Protein AF-A0A923P662-F1 (afdb_monomer_lite)

Radius of gyration: 20.12 Å; chains: 1; bounding box: 37×31×56 Å

Foldseek 3Di:
DPPVVVVVVVVVVCCVPPVVVVVVVVVCCVLLVVQQDPVGPVSSVVVLVVCVVVVNPSSVCVVCVVVVVVVVVVVVVVVVVCVVVVPPPCPVPD

pLDDT: mean 78.95, std 10.31, range [48.12, 95.69]

Secondary structure (DSSP, 8-state):
--HHHHHHHHHHHHIIIIIHHHHHHHHHHHHHGGG--TTTHHHHHHHHHHHHHTT-HHHHHHHHHHHHHHHHHHHHHHHHHHHHHTT-TTTT--

Sequence (94 aa):
MKASRLLALLALALSGSVVFPVAAYWAGGRVVGPYAGPRGLATFIGNIYSDAASGSLLALVMVTGPVLVVAIWKLRRWTLQRLVTGADPDSSRQ

Structure (mmCIF, N/CA/C/O backbone):
data_AF-A0A923P662-F1
#
_entry.id   AF-A0A923P662-F1
#
loop_
_atom_site.group_PDB
_atom_site.id
_atom_site.type_symbol
_atom_site.label_atom_id
_atom_site.label_alt_id
_atom_site.label_comp_id
_atom_site.label_asym_id
_atom_site.label_entity_id
_atom_site.label_seq_id
_atom_site.pdbx_PDB_ins_code
_atom_site.Cartn_x
_atom_site.Cartn_y
_atom_site.Cartn_z
_atom_site.occupancy
_atom_site.B_iso_or_equiv
_atom_site.auth_seq_id
_atom_site.auth_comp_id
_atom_site.auth_asym_id
_atom_site.auth_atom_id
_atom_site.pdbx_PDB_model_num
ATOM 1 N N . MET A 1 1 ? -13.665 -3.215 32.098 1.00 56.88 1 MET A N 1
ATOM 2 C CA . MET A 1 1 ? -14.037 -3.047 30.669 1.00 56.88 1 MET A CA 1
ATOM 3 C C . MET A 1 1 ? -14.953 -4.199 30.262 1.00 56.88 1 MET A C 1
ATOM 5 O O . MET A 1 1 ? -14.633 -5.327 30.603 1.00 56.88 1 MET A O 1
ATOM 9 N N . LYS A 1 2 ? -16.095 -3.955 29.595 1.00 71.62 2 LYS A N 1
ATOM 10 C CA . LYS A 1 2 ? -17.011 -5.036 29.158 1.00 71.62 2 LYS A CA 1
ATOM 11 C C . LYS A 1 2 ? -16.287 -6.002 28.201 1.00 71.62 2 LYS A C 1
ATOM 13 O O . LYS A 1 2 ? -15.596 -5.529 27.301 1.00 71.62 2 LYS A O 1
ATOM 18 N N . ALA A 1 3 ? -16.469 -7.316 28.366 1.00 78.12 3 ALA A N 1
ATOM 19 C CA . ALA A 1 3 ? -15.787 -8.360 27.582 1.00 78.12 3 ALA A CA 1
ATOM 20 C C . ALA A 1 3 ? -15.926 -8.178 26.056 1.00 78.12 3 ALA A C 1
ATOM 22 O O . ALA A 1 3 ? -14.974 -8.393 25.310 1.00 78.12 3 ALA A O 1
ATOM 23 N N . SER A 1 4 ? -17.069 -7.662 25.595 1.00 76.94 4 SER A N 1
ATOM 24 C CA . SER A 1 4 ? -17.316 -7.326 24.186 1.00 76.94 4 SER A CA 1
ATOM 25 C C . SER A 1 4 ? -16.385 -6.240 23.631 1.00 76.94 4 SER A C 1
ATOM 27 O O . SER A 1 4 ? -15.957 -6.324 22.483 1.00 76.94 4 SER A O 1
ATOM 29 N N . ARG A 1 5 ? -16.011 -5.242 24.445 1.00 73.94 5 ARG A N 1
ATOM 30 C CA . ARG A 1 5 ? -15.049 -4.199 24.048 1.00 73.94 5 ARG A CA 1
ATOM 31 C C . ARG A 1 5 ? -13.629 -4.757 23.957 1.00 73.94 5 ARG A C 1
ATOM 33 O O . ARG A 1 5 ? -12.883 -4.349 23.076 1.00 73.94 5 ARG A O 1
ATOM 40 N N . LEU A 1 6 ? -13.270 -5.699 24.833 1.00 75.88 6 LEU A N 1
ATOM 41 C CA . LEU A 1 6 ? -11.964 -6.361 24.798 1.00 75.88 6 LEU A CA 1
ATOM 42 C C . LEU A 1 6 ? -11.816 -7.217 23.531 1.00 75.88 6 LEU A C 1
ATOM 44 O O . LEU A 1 6 ? -10.806 -7.120 22.842 1.00 75.88 6 LEU A O 1
ATOM 48 N N . LEU A 1 7 ? -12.856 -7.983 23.184 1.00 83.00 7 LEU A N 1
ATOM 49 C CA . LEU A 1 7 ? -12.901 -8.778 21.954 1.00 83.00 7 LEU A CA 1
ATOM 50 C C . LEU A 1 7 ? -12.832 -7.904 20.697 1.00 83.00 7 LEU A C 1
ATOM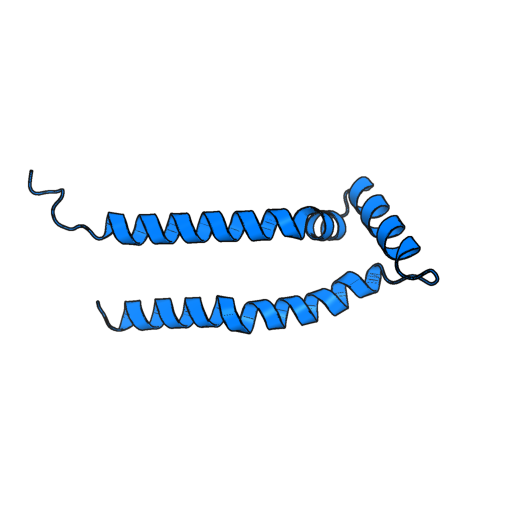 52 O O . LEU A 1 7 ? -12.075 -8.219 19.787 1.00 83.00 7 LEU A O 1
ATOM 56 N N . ALA A 1 8 ? -13.552 -6.778 20.662 1.00 77.38 8 ALA A N 1
ATOM 57 C CA . ALA A 1 8 ? -13.484 -5.842 19.541 1.00 77.38 8 ALA A CA 1
ATOM 58 C C . ALA A 1 8 ? -12.080 -5.230 19.374 1.00 77.38 8 ALA A C 1
ATOM 60 O O . ALA A 1 8 ? -11.583 -5.113 18.255 1.00 77.38 8 ALA A O 1
ATOM 61 N N . LEU A 1 9 ? -11.412 -4.880 20.479 1.00 76.50 9 LEU A N 1
ATOM 62 C CA . LEU A 1 9 ? -10.044 -4.355 20.452 1.00 76.50 9 LEU A CA 1
ATOM 63 C C . LEU A 1 9 ? -9.024 -5.418 20.031 1.00 76.50 9 LEU A C 1
ATOM 65 O O . LEU A 1 9 ? -8.116 -5.104 19.265 1.00 76.50 9 LEU A O 1
ATOM 69 N N . LEU A 1 10 ? -9.187 -6.664 20.483 1.00 78.38 10 LEU A N 1
ATOM 70 C CA . LEU A 1 10 ? -8.350 -7.792 20.071 1.00 78.38 10 LEU A CA 1
ATOM 71 C C . LEU A 1 10 ? -8.539 -8.120 18.590 1.00 78.38 10 LEU A C 1
ATOM 73 O O . LEU A 1 10 ? -7.551 -8.265 17.878 1.00 78.38 10 LEU A O 1
ATOM 77 N N . ALA A 1 11 ? -9.781 -8.161 18.107 1.00 78.75 11 ALA A N 1
ATOM 78 C CA . ALA A 1 11 ? -10.079 -8.366 16.694 1.00 78.75 11 ALA A CA 1
ATOM 79 C C . ALA A 1 11 ? -9.465 -7.251 15.834 1.00 78.75 11 ALA A C 1
ATOM 81 O O . ALA A 1 11 ? -8.811 -7.527 14.829 1.00 78.75 11 ALA A O 1
ATOM 82 N N . LEU A 1 12 ? -9.595 -5.991 16.263 1.00 74.94 12 LEU A N 1
ATOM 83 C CA . LEU A 1 12 ? -8.988 -4.848 15.583 1.00 74.94 12 LEU A CA 1
ATOM 84 C C . LEU A 1 12 ? -7.452 -4.915 15.596 1.00 74.94 12 LEU A C 1
ATOM 86 O O . LEU A 1 12 ? -6.814 -4.619 14.585 1.00 74.94 12 LEU A O 1
ATOM 90 N N . ALA A 1 13 ? -6.854 -5.320 16.720 1.00 73.12 13 ALA A N 1
ATOM 91 C CA . ALA A 1 13 ? -5.412 -5.493 16.848 1.00 73.12 13 ALA A CA 1
ATOM 92 C C . ALA A 1 13 ? -4.890 -6.595 15.916 1.00 73.12 13 ALA A C 1
ATOM 94 O O . ALA A 1 13 ? -3.953 -6.335 15.167 1.00 73.12 13 ALA A O 1
ATOM 95 N N . LEU A 1 14 ? -5.533 -7.769 15.895 1.00 75.62 14 LEU A N 1
ATOM 96 C CA . LEU A 1 14 ? -5.195 -8.887 15.002 1.00 75.62 14 LEU A CA 1
ATOM 97 C C . LEU A 1 14 ? -5.343 -8.526 13.520 1.00 75.62 14 LEU A C 1
ATOM 99 O O . LEU A 1 14 ? -4.498 -8.878 12.695 1.00 75.62 14 LEU A O 1
ATOM 103 N N . SER A 1 15 ? -6.402 -7.793 13.181 1.00 68.50 15 SER A N 1
ATOM 104 C CA . SER A 1 15 ? -6.651 -7.347 11.809 1.00 68.50 15 SER A CA 1
ATOM 105 C C . SER A 1 15 ? -5.532 -6.421 11.321 1.00 68.50 15 SER A C 1
ATOM 107 O O . SER A 1 15 ? -5.036 -6.564 10.206 1.00 68.50 15 SER A O 1
ATOM 109 N N . GLY A 1 16 ? -5.088 -5.498 12.178 1.00 65.88 16 GLY A N 1
ATOM 110 C CA . GLY A 1 16 ? -4.004 -4.571 11.857 1.00 65.88 16 GLY A CA 1
ATOM 111 C C . GLY A 1 16 ? -2.610 -5.207 11.842 1.00 65.88 16 GLY A C 1
ATOM 112 O O . GLY A 1 16 ? -1.760 -4.755 11.080 1.00 65.88 16 GLY A O 1
ATOM 113 N N . SER A 1 17 ? -2.357 -6.229 12.665 1.00 70.81 17 SER A N 1
ATOM 114 C CA . SER A 1 17 ? -1.017 -6.810 12.826 1.00 70.81 17 SER A CA 1
ATOM 115 C C . SER A 1 17 ? -0.731 -8.013 11.932 1.00 70.81 17 SER A C 1
ATOM 117 O O . SER A 1 17 ? 0.430 -8.239 11.612 1.00 70.81 17 SER A O 1
ATOM 119 N N . VAL A 1 18 ? -1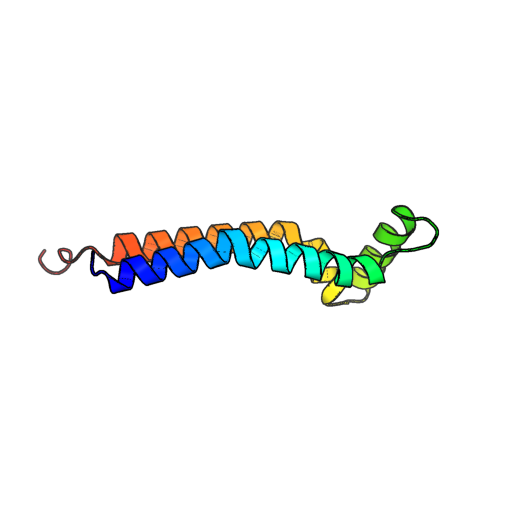.749 -8.778 11.525 1.00 72.44 18 VAL A N 1
ATOM 120 C CA . VAL A 1 18 ? -1.555 -10.024 10.758 1.00 72.44 18 VAL A CA 1
ATOM 121 C C . VAL A 1 18 ? -2.270 -9.978 9.415 1.00 72.44 18 VAL A C 1
ATOM 123 O O . VAL A 1 18 ? -1.655 -10.225 8.380 1.00 72.44 18 VAL A O 1
ATOM 126 N N . VAL A 1 19 ? -3.553 -9.611 9.403 1.00 72.62 19 VAL A N 1
ATOM 127 C CA . VAL A 1 19 ? -4.347 -9.618 8.163 1.00 72.62 19 VAL A CA 1
ATOM 128 C C . VAL A 1 19 ? -3.844 -8.549 7.192 1.00 72.62 19 VAL A C 1
ATOM 130 O O . VAL A 1 19 ? -3.666 -8.821 6.006 1.00 72.62 19 VAL A O 1
ATOM 133 N N . PHE A 1 20 ? -3.554 -7.349 7.696 1.00 70.19 20 PHE A N 1
ATOM 134 C CA . PHE A 1 20 ? -3.095 -6.241 6.866 1.00 70.19 20 PHE A CA 1
ATOM 135 C C . PHE A 1 20 ? -1.716 -6.487 6.213 1.00 70.19 20 PHE A C 1
ATOM 137 O O . PHE A 1 20 ? -1.623 -6.308 4.999 1.00 70.19 20 PHE A O 1
ATOM 144 N N . PRO A 1 21 ? -0.665 -6.962 6.919 1.00 71.12 21 PRO A N 1
ATOM 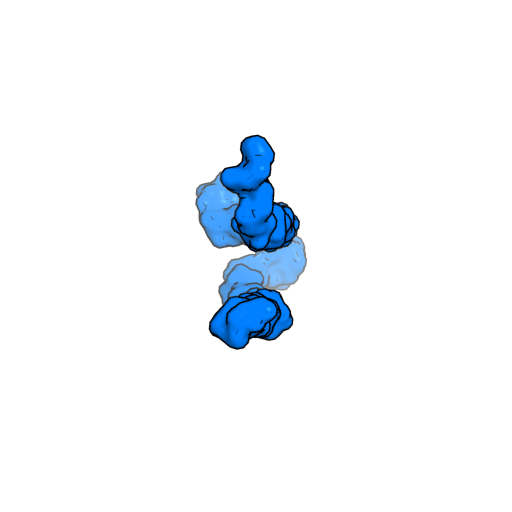145 C CA . PRO A 1 21 ? 0.615 -7.283 6.279 1.00 71.12 21 PRO A CA 1
ATOM 146 C C . PRO A 1 21 ? 0.531 -8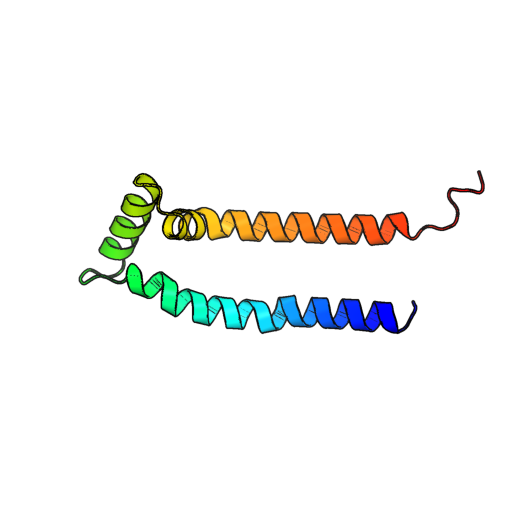.393 5.229 1.00 71.12 21 PRO A C 1
ATOM 148 O O . PRO A 1 21 ? 1.150 -8.279 4.174 1.00 71.12 21 PRO A O 1
ATOM 151 N N . VAL A 1 22 ? -0.255 -9.445 5.483 1.00 76.62 22 VAL A N 1
ATOM 152 C CA . VAL A 1 22 ? -0.435 -10.550 4.526 1.00 76.62 22 VAL A CA 1
ATOM 153 C C . VAL A 1 22 ? -1.141 -10.060 3.262 1.00 76.62 22 VAL A C 1
ATOM 155 O O . VAL A 1 22 ? -0.686 -10.332 2.149 1.00 76.62 22 VAL A O 1
ATOM 158 N N . ALA A 1 23 ? -2.210 -9.276 3.419 1.00 72.31 23 ALA A N 1
ATOM 159 C CA . ALA A 1 23 ? -2.898 -8.656 2.294 1.00 72.31 23 ALA A CA 1
ATOM 160 C C . ALA A 1 23 ? -1.978 -7.691 1.526 1.00 72.31 23 ALA A C 1
ATOM 162 O O . ALA A 1 23 ? -1.978 -7.701 0.297 1.00 72.31 23 ALA A O 1
ATOM 163 N N . ALA A 1 24 ? -1.152 -6.909 2.229 1.00 74.56 24 ALA A N 1
ATOM 164 C CA . ALA A 1 24 ? -0.192 -5.989 1.624 1.00 74.56 24 ALA A CA 1
ATOM 165 C C . ALA A 1 24 ? 0.911 -6.715 0.838 1.00 74.56 24 ALA A C 1
ATOM 167 O O . ALA A 1 24 ? 1.273 -6.261 -0.243 1.00 74.56 24 ALA A O 1
ATOM 168 N N . TYR A 1 25 ? 1.409 -7.853 1.327 1.00 77.75 25 TYR A N 1
ATOM 169 C CA . TYR A 1 25 ? 2.376 -8.682 0.601 1.00 77.75 25 TYR A CA 1
ATOM 170 C C . TYR A 1 25 ? 1.788 -9.209 -0.715 1.00 77.75 25 TYR A C 1
ATOM 172 O O . TYR A 1 25 ? 2.394 -9.069 -1.780 1.00 77.75 25 TYR A O 1
ATOM 180 N N . TRP A 1 26 ? 0.574 -9.765 -0.659 1.00 82.75 26 TRP A N 1
ATOM 181 C CA . TRP A 1 26 ? -0.083 -10.332 -1.837 1.00 82.75 26 TRP A CA 1
ATOM 182 C C . TRP A 1 26 ? -0.482 -9.256 -2.855 1.00 82.75 26 TRP A C 1
ATOM 184 O O . TRP A 1 26 ? -0.240 -9.402 -4.056 1.00 82.75 26 TRP A O 1
ATOM 194 N N . ALA A 1 27 ? -1.031 -8.139 -2.369 1.00 78.81 27 ALA A N 1
ATOM 195 C CA . ALA A 1 27 ? -1.316 -6.965 -3.185 1.00 78.81 27 ALA A CA 1
ATOM 196 C C . ALA A 1 27 ? -0.030 -6.393 -3.790 1.00 78.81 27 ALA A C 1
ATOM 198 O O . ALA A 1 27 ? -0.006 -6.090 -4.976 1.00 78.81 27 ALA A O 1
ATOM 199 N N . GLY A 1 28 ? 1.058 -6.330 -3.021 1.00 76.12 28 GLY A N 1
ATOM 200 C CA . GLY A 1 28 ? 2.373 -5.910 -3.492 1.00 76.12 28 GLY A CA 1
ATOM 201 C C . GLY A 1 28 ? 2.825 -6.720 -4.702 1.00 76.12 28 GLY A C 1
ATOM 202 O O . GLY A 1 28 ? 3.132 -6.135 -5.730 1.00 76.12 28 GLY A O 1
ATOM 203 N N . GLY A 1 29 ? 2.766 -8.053 -4.650 1.00 77.75 29 GLY A N 1
ATOM 204 C CA . GLY A 1 29 ? 3.129 -8.897 -5.796 1.00 77.75 29 GLY A CA 1
ATOM 205 C C . GLY A 1 29 ? 2.264 -8.658 -7.042 1.00 77.75 29 GLY A C 1
ATOM 206 O O . GLY A 1 29 ? 2.783 -8.565 -8.154 1.00 77.75 29 GLY A O 1
ATOM 207 N N . ARG A 1 30 ? 0.945 -8.499 -6.863 1.00 81.69 30 ARG A N 1
ATOM 208 C CA . ARG A 1 30 ? -0.011 -8.241 -7.958 1.00 81.69 30 ARG A CA 1
ATOM 209 C C . ARG A 1 30 ? 0.082 -6.829 -8.539 1.00 81.69 30 ARG A C 1
ATOM 211 O O . ARG A 1 30 ? -0.236 -6.664 -9.708 1.00 81.69 30 ARG A O 1
ATOM 218 N N . VAL A 1 31 ? 0.469 -5.837 -7.736 1.00 80.62 31 VAL A N 1
ATOM 219 C CA . VAL A 1 31 ? 0.506 -4.412 -8.110 1.00 80.62 31 VAL A CA 1
ATOM 220 C C . VAL A 1 31 ? 1.893 -3.984 -8.588 1.00 80.62 31 VAL A C 1
ATOM 222 O O . VAL A 1 31 ? 1.991 -3.234 -9.550 1.00 80.62 31 VAL A O 1
ATOM 225 N N . VAL A 1 32 ? 2.967 -4.496 -7.983 1.00 80.88 32 VAL A N 1
ATOM 226 C CA . VAL A 1 32 ? 4.350 -4.286 -8.448 1.00 80.88 32 VAL A CA 1
ATOM 227 C C . VAL A 1 32 ? 4.587 -5.006 -9.778 1.00 80.88 32 VAL A C 1
ATOM 229 O O . VAL A 1 32 ? 5.270 -4.460 -10.638 1.00 80.88 32 VAL A O 1
ATOM 232 N N . GLY A 1 33 ? 4.007 -6.197 -9.972 1.00 81.38 33 GLY A N 1
ATOM 233 C CA . GLY A 1 33 ? 4.104 -6.972 -11.217 1.00 81.38 33 GLY A CA 1
ATOM 234 C C . GLY A 1 33 ? 3.797 -6.178 -12.503 1.00 81.38 33 GLY A C 1
ATOM 235 O O . GLY A 1 33 ? 4.600 -6.245 -13.426 1.00 81.38 33 GLY A O 1
ATOM 236 N N . PRO A 1 34 ? 2.711 -5.382 -12.571 1.00 82.00 34 PRO A N 1
ATOM 237 C CA . PRO A 1 34 ? 2.414 -4.445 -13.663 1.00 82.00 34 PRO A CA 1
ATOM 238 C C . PRO A 1 34 ? 3.546 -3.483 -14.037 1.00 82.00 34 PRO A C 1
ATOM 240 O O . PRO A 1 34 ? 3.675 -3.095 -15.194 1.00 82.00 34 PRO A O 1
ATOM 243 N N . TYR A 1 35 ? 4.370 -3.104 -13.062 1.00 82.50 35 TYR A N 1
ATOM 244 C CA . TYR A 1 35 ? 5.491 -2.185 -13.240 1.00 82.50 35 TYR A CA 1
ATOM 245 C C . TYR A 1 35 ? 6.832 -2.920 -13.396 1.00 82.50 35 TYR A C 1
ATOM 247 O O . TYR A 1 35 ? 7.862 -2.285 -13.625 1.00 82.50 35 TYR A O 1
ATOM 255 N N . ALA A 1 36 ? 6.853 -4.252 -13.285 1.00 77.50 36 ALA A N 1
ATOM 256 C CA . ALA A 1 36 ? 8.052 -5.045 -13.507 1.00 77.50 36 ALA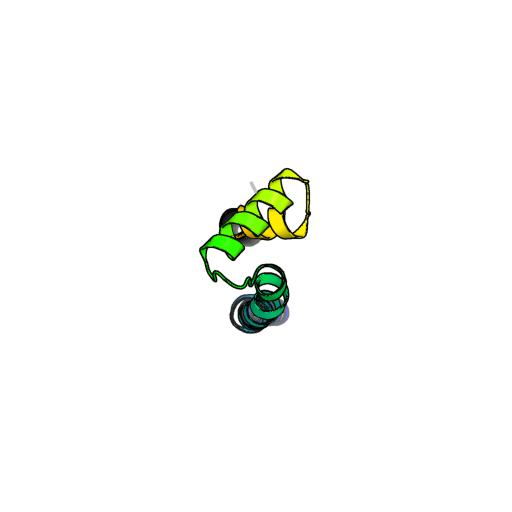 A CA 1
ATOM 257 C C . ALA A 1 36 ? 8.395 -5.041 -15.004 1.00 77.50 36 ALA A C 1
ATOM 259 O O . ALA A 1 36 ? 7.649 -5.559 -15.831 1.00 77.50 36 ALA A O 1
ATOM 260 N N . GLY A 1 37 ? 9.529 -4.435 -15.363 1.00 75.31 37 GLY A N 1
ATOM 261 C CA . GLY A 1 37 ? 9.973 -4.324 -16.751 1.00 75.31 37 GLY A CA 1
ATOM 262 C C . GLY A 1 37 ? 11.329 -4.981 -17.029 1.00 75.31 37 GLY A C 1
ATOM 263 O O . GLY A 1 37 ? 12.052 -5.327 -16.093 1.00 75.31 37 GLY A O 1
ATOM 264 N N . PRO A 1 38 ? 11.731 -5.096 -18.311 1.00 80.06 38 PRO A N 1
ATOM 265 C CA . PRO A 1 38 ? 12.958 -5.791 -18.720 1.00 80.06 38 PRO A CA 1
ATOM 266 C C . PRO A 1 38 ? 14.245 -5.189 -18.144 1.00 80.06 38 PRO A C 1
ATOM 268 O O . PRO A 1 38 ? 15.237 -5.892 -17.988 1.00 80.06 38 PRO A O 1
ATOM 271 N N . ARG A 1 39 ? 14.242 -3.886 -17.819 1.00 83.31 39 ARG A N 1
ATOM 272 C CA . ARG A 1 39 ? 15.377 -3.187 -17.185 1.00 83.31 39 ARG A CA 1
ATOM 273 C C . ARG A 1 39 ? 15.225 -3.073 -15.661 1.00 83.31 39 ARG A C 1
ATOM 275 O O . ARG A 1 39 ? 15.862 -2.222 -15.041 1.00 83.31 39 ARG A O 1
ATOM 282 N N . GLY A 1 40 ? 14.362 -3.893 -15.056 1.00 84.31 40 GLY A N 1
ATOM 283 C CA . GLY A 1 40 ? 14.157 -3.963 -13.610 1.00 84.31 40 GLY A CA 1
ATOM 284 C C . GLY A 1 40 ? 13.732 -2.623 -13.008 1.00 84.31 40 GLY A C 1
ATOM 285 O O . GLY A 1 40 ? 12.725 -2.041 -13.416 1.00 84.31 40 GLY A O 1
ATOM 286 N N . LEU A 1 41 ? 14.519 -2.123 -12.048 1.00 82.62 41 LEU A N 1
ATOM 287 C CA . LEU A 1 41 ? 14.215 -0.926 -11.256 1.00 82.62 41 LEU A CA 1
ATOM 288 C C . LEU A 1 41 ? 14.020 0.342 -12.103 1.00 82.62 41 LEU A C 1
ATOM 290 O O . LEU A 1 41 ? 13.142 1.143 -11.802 1.00 82.62 41 LEU A O 1
ATOM 294 N N . ALA A 1 42 ? 14.806 0.528 -13.167 1.00 86.25 42 ALA A N 1
ATOM 295 C CA . ALA A 1 42 ? 14.713 1.731 -13.997 1.00 86.25 42 ALA A CA 1
ATOM 296 C C . ALA A 1 42 ? 13.375 1.799 -14.750 1.00 86.25 42 ALA A C 1
ATOM 298 O O . ALA A 1 42 ? 12.739 2.850 -14.792 1.00 86.25 42 ALA A O 1
ATOM 299 N N . THR A 1 43 ? 12.919 0.670 -15.302 1.00 86.69 43 THR A N 1
ATOM 300 C CA . THR A 1 43 ? 11.596 0.587 -15.938 1.00 86.69 43 THR A CA 1
ATOM 301 C C . THR A 1 43 ? 10.481 0.690 -14.905 1.00 86.69 43 THR A C 1
ATOM 303 O O . THR A 1 43 ? 9.498 1.373 -15.158 1.00 86.69 43 THR A O 1
ATOM 306 N N . PHE A 1 44 ? 10.659 0.087 -13.728 1.00 87.00 44 PHE A N 1
ATOM 307 C CA . PHE A 1 44 ? 9.707 0.206 -12.627 1.00 87.00 44 PHE A CA 1
ATOM 308 C C . PHE A 1 44 ? 9.471 1.669 -12.226 1.00 87.00 44 PHE A C 1
ATOM 310 O O . PHE A 1 44 ? 8.329 2.122 -12.221 1.00 87.00 44 PHE A O 1
ATOM 317 N N . ILE A 1 45 ? 10.545 2.427 -11.968 1.00 89.12 45 ILE A N 1
ATOM 318 C CA . ILE A 1 45 ? 10.466 3.853 -11.621 1.00 89.12 45 ILE A CA 1
ATOM 319 C C . ILE A 1 45 ? 9.919 4.671 -12.803 1.00 89.12 45 ILE A C 1
ATOM 321 O O . ILE A 1 45 ? 9.056 5.521 -12.616 1.00 89.12 45 ILE A O 1
ATOM 325 N N . GLY A 1 46 ? 10.370 4.418 -14.033 1.00 89.94 46 GLY A N 1
ATOM 326 C CA . GLY A 1 46 ? 9.862 5.143 -15.202 1.00 89.94 46 GLY A CA 1
ATOM 327 C C . GLY A 1 46 ? 8.350 4.976 -15.388 1.00 89.94 46 GLY A C 1
ATOM 328 O O . GLY A 1 46 ? 7.627 5.964 -15.512 1.00 89.94 46 GLY A O 1
ATOM 329 N N . ASN A 1 47 ? 7.867 3.734 -15.343 1.00 91.75 47 ASN A N 1
ATOM 330 C CA . ASN A 1 47 ? 6.464 3.412 -15.589 1.00 91.75 47 ASN A CA 1
ATOM 331 C C . ASN A 1 47 ? 5.552 3.938 -14.477 1.00 91.75 47 ASN A C 1
ATOM 333 O O . ASN A 1 47 ? 4.527 4.542 -14.775 1.00 91.75 47 ASN A O 1
ATOM 337 N N . ILE A 1 48 ? 5.929 3.773 -13.202 1.00 92.44 48 ILE A N 1
ATOM 338 C CA . ILE A 1 48 ? 5.084 4.228 -12.090 1.00 92.44 48 ILE A CA 1
ATOM 339 C C . ILE A 1 48 ? 4.911 5.755 -12.086 1.00 92.44 48 ILE A C 1
ATOM 341 O O . ILE A 1 48 ? 3.801 6.243 -11.886 1.00 92.44 48 ILE A O 1
ATOM 345 N N . TYR A 1 49 ? 5.973 6.525 -12.348 1.00 92.69 49 TYR A N 1
ATOM 346 C CA . TYR A 1 49 ? 5.878 7.987 -12.382 1.00 92.69 49 TYR A CA 1
ATOM 347 C C . TYR A 1 49 ? 5.196 8.496 -13.657 1.00 92.69 49 TYR A C 1
ATOM 349 O O . TYR A 1 49 ? 4.430 9.456 -13.581 1.00 92.69 49 TYR A O 1
ATOM 357 N N . SER A 1 50 ? 5.413 7.841 -14.802 1.00 93.94 50 SER A N 1
ATOM 358 C CA . SER A 1 50 ? 4.693 8.150 -16.044 1.00 93.94 50 SER A CA 1
ATOM 359 C C . SER A 1 50 ? 3.185 7.923 -15.891 1.00 93.94 50 SER A C 1
ATOM 361 O O . SER A 1 50 ? 2.388 8.782 -16.261 1.00 93.94 50 SER A O 1
ATOM 363 N N . ASP A 1 51 ? 2.782 6.803 -15.289 1.00 93.38 51 ASP A N 1
ATOM 364 C CA . ASP A 1 51 ? 1.372 6.483 -15.057 1.00 93.38 51 ASP A CA 1
ATOM 365 C C . ASP A 1 51 ? 0.735 7.383 -13.992 1.00 93.38 51 ASP A C 1
ATOM 367 O O . ASP A 1 51 ? -0.436 7.747 -14.087 1.00 93.38 51 ASP A O 1
ATOM 371 N N . ALA A 1 52 ? 1.494 7.786 -12.972 1.00 92.94 52 ALA A N 1
ATOM 372 C CA . ALA A 1 52 ? 1.015 8.765 -12.003 1.00 92.94 52 ALA A CA 1
ATOM 373 C C . ALA A 1 52 ? 0.767 10.126 -12.674 1.00 92.94 52 ALA A C 1
ATOM 375 O O . ALA A 1 52 ? -0.254 10.762 -12.409 1.00 92.94 52 ALA A O 1
ATOM 376 N N . ALA A 1 53 ? 1.657 10.546 -13.580 1.00 94.81 53 ALA A N 1
ATOM 377 C CA . ALA A 1 53 ? 1.505 11.782 -14.345 1.00 94.81 53 ALA A CA 1
ATOM 378 C C . ALA A 1 53 ? 0.312 11.740 -15.316 1.00 94.81 53 ALA A C 1
ATOM 380 O O . ALA A 1 53 ? -0.294 12.778 -15.575 1.00 94.81 53 ALA A O 1
ATOM 381 N N . SER A 1 54 ? -0.065 10.556 -15.811 1.00 95.69 54 SER A N 1
ATOM 382 C CA . SER A 1 54 ? -1.263 10.363 -16.639 1.00 95.69 54 SER A CA 1
ATOM 383 C C . SER A 1 54 ? -2.560 10.206 -15.830 1.00 95.69 54 SER A C 1
ATOM 385 O O . SER A 1 54 ? -3.638 10.109 -16.414 1.00 95.69 54 SER A O 1
ATOM 387 N N . GLY A 1 55 ? -2.484 10.223 -14.493 1.00 92.81 55 GLY A N 1
ATOM 388 C CA . GLY 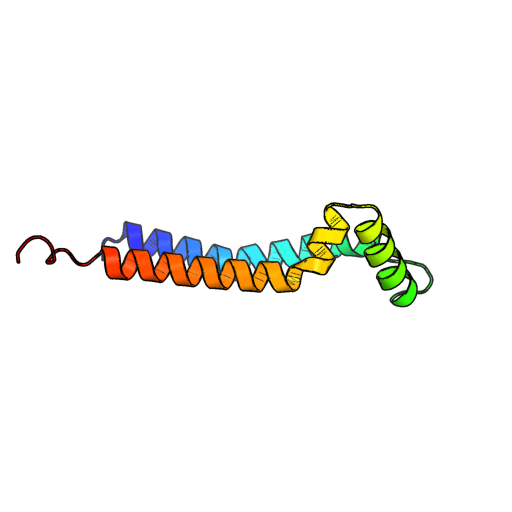A 1 55 ? -3.644 10.162 -13.600 1.00 92.81 55 GLY A CA 1
ATOM 389 C C . GLY A 1 55 ? -4.086 8.748 -13.213 1.00 92.81 55 GLY A C 1
ATOM 390 O O . GLY A 1 55 ? -5.186 8.578 -12.686 1.00 92.81 55 GLY A O 1
ATOM 391 N N . SER A 1 56 ? -3.258 7.724 -13.437 1.00 93.12 56 SER A N 1
ATOM 392 C CA . SER A 1 56 ? -3.558 6.358 -13.000 1.00 93.12 56 SER A CA 1
ATOM 393 C C . SER A 1 56 ? -3.712 6.288 -11.479 1.00 93.12 56 SER A C 1
ATOM 395 O O . SER A 1 56 ? -2.763 6.512 -10.723 1.00 93.12 56 SER A O 1
ATOM 397 N N . LEU A 1 57 ? -4.911 5.920 -11.018 1.00 90.06 57 LEU A N 1
ATOM 398 C CA . LEU A 1 57 ? -5.225 5.809 -9.592 1.00 90.06 57 LEU A CA 1
ATOM 399 C C . LEU A 1 57 ? -4.293 4.824 -8.872 1.00 90.06 57 LEU A C 1
ATOM 401 O O . LEU A 1 57 ? -3.868 5.082 -7.749 1.00 90.06 57 LEU A O 1
ATOM 405 N N . LEU A 1 58 ? -3.946 3.714 -9.527 1.00 86.19 58 LEU A N 1
ATOM 406 C CA . LEU A 1 58 ? -3.055 2.699 -8.966 1.00 86.19 58 LEU A CA 1
ATOM 407 C C . LEU A 1 58 ? -1.642 3.254 -8.739 1.00 86.19 58 LEU A C 1
ATOM 409 O O . LEU A 1 58 ? -1.073 3.074 -7.660 1.00 86.19 58 LEU A O 1
ATOM 413 N N . ALA A 1 59 ? -1.105 3.969 -9.731 1.00 90.12 59 ALA A N 1
ATOM 414 C CA . ALA A 1 59 ? 0.208 4.594 -9.645 1.00 90.12 59 ALA A CA 1
ATOM 415 C C . ALA A 1 59 ? 0.235 5.680 -8.561 1.00 90.12 59 ALA A C 1
ATOM 417 O O . ALA A 1 59 ? 1.153 5.721 -7.743 1.00 90.12 59 ALA A O 1
ATOM 418 N N . LEU A 1 60 ? -0.817 6.504 -8.487 1.00 90.44 60 LEU A N 1
ATOM 419 C CA . LEU A 1 60 ? -0.975 7.518 -7.445 1.00 90.44 60 LEU A CA 1
ATOM 420 C C . LEU A 1 60 ? -0.997 6.893 -6.048 1.00 90.44 60 LEU A C 1
ATOM 422 O O . LEU A 1 60 ? -0.311 7.382 -5.151 1.00 90.44 60 LEU A O 1
ATOM 426 N N . VAL A 1 61 ? -1.728 5.793 -5.856 1.00 87.44 61 VAL A N 1
ATOM 427 C CA . VAL A 1 61 ? -1.764 5.068 -4.577 1.00 87.44 61 VAL A CA 1
ATOM 428 C C . VAL A 1 61 ? -0.396 4.489 -4.222 1.00 87.44 61 VAL A C 1
ATOM 430 O O . VAL A 1 61 ? 0.005 4.575 -3.063 1.00 87.44 61 VAL A O 1
ATOM 433 N N . MET A 1 62 ? 0.355 3.939 -5.180 1.00 85.19 62 MET A N 1
ATOM 434 C CA . MET A 1 62 ? 1.706 3.447 -4.893 1.00 85.19 62 MET A CA 1
ATOM 435 C C . MET A 1 62 ? 2.670 4.576 -4.518 1.00 85.19 62 MET A C 1
ATOM 437 O O . MET A 1 62 ? 3.369 4.465 -3.511 1.00 85.19 62 MET A O 1
ATOM 441 N N . VAL A 1 63 ? 2.692 5.670 -5.286 1.00 90.25 63 VAL A N 1
ATOM 442 C CA . VAL A 1 63 ? 3.584 6.815 -5.033 1.00 90.25 63 VAL A CA 1
ATOM 443 C C . VAL A 1 63 ? 3.247 7.487 -3.698 1.00 90.25 63 VAL A C 1
ATOM 445 O O . VAL A 1 63 ? 4.142 7.856 -2.940 1.00 90.25 63 VAL A O 1
ATOM 448 N N . THR A 1 64 ? 1.960 7.604 -3.363 1.00 89.88 64 THR A N 1
ATOM 449 C CA . THR A 1 64 ? 1.495 8.213 -2.103 1.00 89.88 64 THR A CA 1
ATOM 450 C C . THR A 1 64 ? 1.388 7.223 -0.940 1.00 89.88 64 THR A C 1
ATOM 452 O O . THR A 1 64 ? 1.073 7.627 0.181 1.00 89.88 64 THR A O 1
ATOM 455 N N . GLY A 1 65 ? 1.697 5.942 -1.162 1.00 83.75 65 GLY A N 1
ATOM 456 C CA . GLY A 1 65 ? 1.564 4.861 -0.182 1.00 83.75 65 GLY A CA 1
ATOM 457 C C . GLY A 1 65 ? 2.199 5.164 1.181 1.00 83.75 65 GLY A C 1
ATOM 458 O O . GLY A 1 65 ? 1.513 5.043 2.200 1.00 83.75 65 GLY A O 1
ATOM 459 N N . PRO A 1 66 ? 3.462 5.633 1.247 1.00 83.50 66 PRO A N 1
ATOM 460 C CA . PRO A 1 66 ? 4.092 6.006 2.515 1.00 83.50 66 PRO A CA 1
ATOM 461 C C . PRO A 1 66 ? 3.319 7.091 3.283 1.00 83.50 66 PRO A C 1
ATOM 463 O O . PRO A 1 66 ? 3.167 7.009 4.503 1.00 83.50 66 PRO A O 1
ATOM 466 N N . VAL A 1 67 ? 2.773 8.084 2.574 1.00 87.19 67 VAL A N 1
ATOM 467 C CA . VAL A 1 67 ? 1.974 9.168 3.167 1.00 87.19 67 VAL A CA 1
ATOM 468 C C . VAL A 1 67 ? 0.637 8.634 3.685 1.00 87.19 67 VAL A C 1
ATOM 470 O O . VAL A 1 67 ? 0.239 8.963 4.804 1.00 87.19 67 VAL A O 1
ATOM 473 N N . LEU A 1 68 ? -0.026 7.763 2.917 1.00 78.75 68 LEU A N 1
ATOM 474 C CA . LEU A 1 68 ? -1.271 7.093 3.307 1.00 78.75 68 LEU A CA 1
ATOM 475 C C . LEU A 1 68 ? -1.104 6.271 4.592 1.00 78.75 68 LEU A C 1
ATOM 477 O O . LEU A 1 68 ? -1.942 6.365 5.488 1.00 78.75 68 LEU A O 1
ATOM 481 N N . VAL A 1 69 ? -0.004 5.523 4.734 1.00 80.69 69 VAL A N 1
ATOM 482 C CA . VAL A 1 69 ? 0.285 4.749 5.956 1.00 80.69 69 VAL A CA 1
ATOM 483 C C . VAL A 1 69 ? 0.396 5.668 7.175 1.00 80.69 69 VAL A C 1
ATOM 485 O O . VAL A 1 69 ? -0.244 5.424 8.201 1.00 80.69 69 VAL A O 1
ATOM 488 N N . VAL A 1 70 ? 1.149 6.766 7.059 1.00 85.69 70 VAL A N 1
ATOM 489 C CA . VAL A 1 70 ? 1.283 7.752 8.143 1.00 85.69 70 VAL A CA 1
ATOM 490 C C . VAL A 1 70 ? -0.067 8.396 8.476 1.00 85.69 70 VAL A C 1
ATOM 492 O O . VAL A 1 70 ? -0.385 8.580 9.655 1.00 85.69 70 VAL A O 1
ATOM 495 N N . ALA A 1 71 ? -0.882 8.712 7.468 1.00 82.50 71 ALA A N 1
ATOM 496 C CA . ALA A 1 71 ? -2.214 9.277 7.660 1.00 82.50 71 ALA A CA 1
ATOM 497 C C . ALA A 1 71 ? -3.139 8.313 8.420 1.00 82.50 71 ALA A C 1
ATOM 499 O O . ALA A 1 71 ? -3.769 8.716 9.400 1.00 82.50 71 ALA A O 1
ATOM 500 N N . ILE A 1 72 ? -3.154 7.029 8.045 1.00 82.50 72 ILE A N 1
ATOM 501 C CA . ILE A 1 72 ? -3.926 5.984 8.731 1.00 82.50 72 ILE A CA 1
ATOM 502 C C . ILE A 1 72 ? -3.480 5.853 10.189 1.00 82.50 72 ILE A C 1
ATOM 504 O O . ILE A 1 72 ? -4.314 5.770 11.091 1.00 82.50 72 ILE A O 1
ATOM 508 N N . TRP A 1 73 ? -2.173 5.875 10.456 1.00 83.62 73 TRP A N 1
ATOM 509 C CA . TRP A 1 73 ? -1.661 5.806 11.825 1.00 83.62 73 TRP A CA 1
ATOM 510 C C . TRP A 1 73 ? -2.089 6.997 12.671 1.00 83.62 73 TRP A C 1
ATOM 512 O O . TRP A 1 73 ? -2.510 6.804 13.813 1.00 83.62 73 TRP A O 1
ATOM 522 N N . LYS A 1 74 ? -2.005 8.215 12.125 1.00 83.06 74 LYS A N 1
ATOM 523 C CA . LYS A 1 74 ? -2.473 9.426 12.808 1.00 83.06 74 LYS A CA 1
ATOM 524 C C . LYS A 1 74 ? -3.972 9.356 13.087 1.00 83.06 74 LYS A C 1
ATOM 526 O O . LYS A 1 74 ? -4.374 9.604 14.221 1.00 83.06 74 LYS A O 1
ATOM 531 N N . LEU A 1 75 ? -4.771 8.940 12.102 1.00 81.50 75 LEU A N 1
ATOM 532 C CA . LEU A 1 75 ? -6.218 8.798 12.246 1.00 81.50 75 LEU A CA 1
ATOM 533 C C . LEU A 1 75 ? -6.573 7.763 13.317 1.00 81.50 75 LEU A C 1
ATOM 535 O O . LEU A 1 75 ? -7.349 8.058 14.219 1.00 81.50 75 LEU A O 1
ATOM 539 N N . ARG A 1 76 ? -5.936 6.587 13.295 1.00 81.94 76 ARG A N 1
ATOM 540 C CA . ARG A 1 76 ? -6.122 5.556 14.324 1.00 81.94 76 ARG A CA 1
ATOM 541 C C . ARG A 1 76 ? -5.790 6.089 15.712 1.00 81.94 76 ARG A C 1
ATOM 543 O O . ARG A 1 76 ? -6.555 5.875 16.647 1.00 81.94 76 ARG A O 1
ATOM 550 N N . ARG A 1 77 ? -4.644 6.761 15.859 1.00 85.62 77 ARG A N 1
ATOM 551 C CA . ARG A 1 77 ? -4.201 7.309 17.149 1.00 85.62 77 ARG A CA 1
ATOM 552 C C . ARG A 1 77 ? -5.207 8.334 17.672 1.00 85.62 77 ARG A C 1
ATOM 554 O O . ARG A 1 77 ? -5.580 8.279 18.837 1.00 85.62 77 ARG A O 1
ATOM 561 N N . TRP A 1 78 ? -5.702 9.190 16.786 1.00 82.88 78 TRP A N 1
ATOM 562 C CA . TRP A 1 78 ? -6.728 10.177 17.090 1.00 82.88 78 TRP A CA 1
ATOM 563 C C . TRP A 1 78 ? -8.076 9.548 17.479 1.00 82.88 78 TRP A C 1
ATOM 565 O O . TRP A 1 78 ? -8.679 9.953 18.471 1.00 82.88 78 TRP A O 1
ATOM 575 N N . THR A 1 79 ? -8.539 8.512 16.773 1.00 80.25 79 THR A N 1
ATOM 576 C CA . THR A 1 79 ? -9.777 7.792 17.123 1.00 80.25 79 THR A CA 1
ATOM 577 C C . THR A 1 79 ? -9.649 7.094 18.474 1.00 80.25 79 THR A C 1
ATOM 579 O O . THR A 1 79 ? -10.567 7.158 19.287 1.00 80.25 79 THR A O 1
ATOM 582 N N . LEU A 1 80 ? -8.501 6.465 18.746 1.00 82.25 80 LEU A N 1
ATOM 583 C CA . LEU A 1 80 ? -8.225 5.844 20.041 1.00 82.25 80 LEU A CA 1
ATOM 584 C C . LEU A 1 80 ? -8.228 6.878 21.167 1.00 82.25 80 LEU A C 1
ATOM 586 O O . LEU A 1 80 ? -8.840 6.630 22.199 1.00 82.25 80 LEU A O 1
ATOM 590 N N . GLN A 1 81 ? -7.613 8.044 20.956 1.00 81.19 81 GLN A N 1
ATOM 591 C CA . GLN A 1 81 ? -7.656 9.139 21.924 1.00 81.19 81 GLN A CA 1
ATOM 592 C C . GLN A 1 81 ? -9.097 9.554 22.215 1.00 81.19 81 GLN A C 1
ATOM 594 O O . GLN A 1 81 ? -9.485 9.551 23.373 1.00 81.19 81 GLN A O 1
ATOM 599 N N . ARG A 1 82 ? -9.917 9.800 21.185 1.00 77.00 82 ARG A N 1
ATOM 600 C CA . ARG A 1 82 ? -11.330 10.179 21.356 1.00 77.00 82 ARG A CA 1
ATOM 601 C C . ARG A 1 82 ? -12.158 9.149 22.118 1.00 77.00 82 ARG A C 1
ATOM 603 O O . ARG A 1 82 ? -13.021 9.526 22.900 1.00 77.00 82 ARG A O 1
ATOM 610 N N . LEU A 1 83 ? -11.913 7.862 21.894 1.00 76.50 83 LEU A N 1
ATOM 611 C CA . LEU A 1 83 ? -12.613 6.793 22.609 1.00 76.50 83 LEU A CA 1
ATOM 612 C C . LEU A 1 83 ? -12.175 6.679 24.075 1.00 76.50 83 LEU A C 1
ATOM 614 O O . LEU A 1 83 ? -12.955 6.210 24.898 1.00 76.50 83 LEU A O 1
ATOM 618 N N . VAL A 1 84 ? -10.946 7.092 24.393 1.00 74.00 84 VAL A N 1
ATOM 619 C CA . VAL A 1 84 ? -10.408 7.113 25.759 1.00 74.00 84 VAL A CA 1
ATOM 620 C C . VAL A 1 84 ? -10.907 8.344 26.518 1.00 74.00 84 VAL A C 1
ATOM 622 O O . VAL A 1 84 ? -11.394 8.189 27.631 1.00 74.00 84 VAL A O 1
ATOM 625 N N . THR A 1 85 ? -10.866 9.545 25.927 1.00 68.38 85 THR A N 1
ATOM 626 C CA . THR A 1 85 ? -11.384 10.771 26.569 1.00 68.38 85 THR A CA 1
ATOM 627 C C . THR A 1 85 ? -12.908 10.849 26.593 1.00 68.38 85 THR A C 1
ATOM 629 O O . THR A 1 85 ? -13.468 11.372 27.545 1.00 68.38 85 THR A O 1
ATOM 632 N N . GLY A 1 86 ? -13.608 10.296 25.599 1.00 59.34 86 GLY A N 1
ATOM 633 C CA . GLY A 1 86 ? -15.075 10.226 25.592 1.00 59.34 86 GLY A CA 1
ATOM 634 C C . GLY A 1 86 ? -15.666 9.172 26.537 1.00 59.34 86 GLY A C 1
ATOM 635 O O . GLY A 1 86 ? -16.885 9.044 26.618 1.00 59.34 86 GLY A O 1
ATOM 636 N N . ALA A 1 87 ? -14.826 8.386 27.219 1.00 57.44 87 ALA A N 1
ATOM 637 C CA . ALA A 1 87 ? -15.248 7.400 28.209 1.00 57.44 87 ALA A CA 1
ATOM 638 C C . ALA A 1 87 ? -15.308 7.958 29.640 1.00 57.44 87 ALA A C 1
ATOM 640 O O . ALA A 1 87 ? -15.615 7.179 30.542 1.00 57.44 87 ALA A O 1
ATOM 641 N N . ASP A 1 88 ? -15.024 9.250 29.845 1.00 55.84 88 ASP A N 1
ATOM 642 C CA . ASP A 1 88 ? -15.080 9.890 31.158 1.00 55.84 88 ASP A CA 1
ATOM 643 C C . ASP A 1 88 ? -16.543 10.221 31.536 1.00 55.84 88 ASP A C 1
ATOM 645 O O . ASP A 1 88 ? -17.139 11.126 30.942 1.00 55.84 88 ASP A O 1
ATOM 649 N N . PRO A 1 89 ? -17.185 9.474 32.459 1.00 56.62 89 PRO A N 1
ATOM 650 C CA . PRO A 1 89 ? -18.611 9.614 32.757 1.00 56.62 89 PRO A CA 1
ATOM 651 C C . PRO A 1 89 ? -18.935 10.796 33.684 1.00 56.62 89 PRO A C 1
ATOM 653 O O . PRO A 1 89 ? -20.102 10.968 34.026 1.00 56.62 89 PRO A O 1
ATOM 656 N N . ASP A 1 90 ? -17.937 11.571 34.126 1.00 57.00 90 ASP A N 1
ATOM 657 C CA . ASP A 1 90 ? -18.090 12.514 35.246 1.00 57.00 90 ASP A CA 1
ATOM 658 C C . ASP A 1 90 ? -18.129 14.000 34.836 1.00 57.00 90 ASP A C 1
ATOM 660 O O . ASP A 1 90 ? -18.338 14.875 35.672 1.00 57.00 90 ASP A O 1
ATOM 664 N N . SER A 1 91 ? -18.016 14.321 33.539 1.00 55.28 91 SER A N 1
ATOM 665 C CA . SER A 1 91 ? -18.114 15.720 33.066 1.00 55.28 91 SER A CA 1
ATOM 666 C C . SER A 1 91 ? -19.537 16.298 33.069 1.00 55.28 91 SER A C 1
ATOM 668 O O . SER A 1 91 ? -19.714 17.490 32.845 1.00 55.28 91 SER A O 1
ATOM 670 N N . SER A 1 92 ? -20.561 15.485 33.350 1.00 55.53 92 SER A N 1
ATOM 671 C CA . SER A 1 92 ? -21.957 15.930 33.481 1.00 55.53 92 SER A CA 1
ATOM 672 C C . SER A 1 92 ? -22.374 16.252 34.925 1.00 55.53 92 SER A C 1
ATOM 674 O O . SER A 1 92 ? -23.568 16.376 35.193 1.00 55.53 92 SER A O 1
ATOM 676 N N . ARG A 1 93 ? -21.427 16.316 35.873 1.00 59.41 93 ARG A N 1
ATOM 677 C CA . ARG A 1 93 ? -21.686 16.596 37.300 1.00 59.41 93 ARG A CA 1
ATOM 678 C C . ARG A 1 93 ? -20.957 17.823 37.862 1.00 59.41 93 ARG A C 1
ATOM 680 O O . ARG A 1 93 ? -20.917 17.974 39.082 1.00 59.41 93 ARG A O 1
ATOM 687 N N . GLN A 1 94 ? -20.433 18.703 37.013 1.00 48.12 94 GLN A N 1
ATOM 688 C CA . GLN A 1 94 ? -19.953 20.023 37.436 1.00 48.12 94 GLN A CA 1
ATOM 689 C C . GLN A 1 94 ? -20.740 21.129 36.749 1.00 48.12 94 GLN A C 1
ATOM 691 O O . GLN A 1 94 ? -21.010 20.981 35.537 1.00 48.12 94 GLN A O 1
#